Protein AF-A0A0F8VPX2-F1 (afdb_monomer)

Secondary structure (DSSP, 8-state):
----TTTT--HHHHHHHHHHHHHHHHHHHTT--HHHHHTT---S-HHHHHHHHHHHHHHHHIIIIIIS---HHHHHHHHT--HHHHHHHHHHHHHHHHHHHHHHHHHHHTT-------

Solvent-accessible surface area (backbone atoms only — not comparable to full-atom values): 6729 Å² total; per-residue (Å²): 129,86,69,58,90,65,77,79,45,57,72,70,55,43,51,49,45,56,53,42,37,52,49,28,52,55,32,32,78,70,70,31,36,45,71,65,20,50,68,70,55,89,54,91,52,61,68,60,41,52,51,46,48,52,50,38,51,51,50,53,45,44,48,42,36,69,70,64,63,40,51,64,62,55,49,13,62,61,34,67,49,54,48,64,60,50,52,50,53,51,50,53,53,51,51,53,52,51,51,50,50,53,49,51,50,43,70,76,60,46,96,65,69,85,81,72,88,123

pLDDT: mean 87.78, std 13.4, range [42.94, 98.0]

Mean predicted aligned error: 6.73 Å

Structure (mmCIF, N/CA/C/O backbone):
data_AF-A0A0F8VPX2-F1
#
_entry.id   AF-A0A0F8VPX2-F1
#
loop_
_atom_site.group_PDB
_atom_site.id
_atom_site.type_symbol
_atom_site.label_atom_id
_atom_site.label_alt_id
_atom_site.label_comp_id
_atom_site.label_asym_id
_atom_site.label_entity_id
_atom_site.label_seq_id
_atom_site.pdbx_PDB_ins_code
_atom_site.Cartn_x
_atom_site.Cartn_y
_atom_site.Cartn_z
_atom_site.occupancy
_atom_site.B_iso_or_equiv
_atom_site.auth_seq_id
_atom_site.auth_comp_id
_atom_site.auth_asym_id
_atom_site.auth_atom_id
_atom_site.pdbx_PDB_model_num
ATOM 1 N N . MET A 1 1 ? 10.756 -16.517 -12.011 1.00 46.56 1 MET A N 1
ATOM 2 C CA . MET A 1 1 ? 9.641 -15.880 -11.291 1.00 46.56 1 MET A CA 1
ATOM 3 C C . MET A 1 1 ? 10.135 -15.616 -9.886 1.00 46.56 1 MET A C 1
ATOM 5 O O . MET A 1 1 ? 10.501 -16.572 -9.215 1.00 46.56 1 MET A O 1
ATOM 9 N N . GLY A 1 2 ? 10.249 -14.357 -9.467 1.00 42.94 2 GLY A N 1
ATOM 10 C CA . GLY A 1 2 ? 10.131 -14.085 -8.040 1.00 42.94 2 GLY A CA 1
ATOM 11 C C . GLY A 1 2 ? 8.646 -14.193 -7.752 1.00 42.94 2 GLY A C 1
ATOM 12 O O . GLY A 1 2 ? 7.918 -13.278 -8.119 1.00 42.94 2 GLY A O 1
ATOM 13 N N . ASN A 1 3 ? 8.186 -15.340 -7.253 1.00 50.44 3 ASN A N 1
ATOM 14 C CA . ASN A 1 3 ? 6.803 -15.454 -6.803 1.00 50.44 3 ASN A CA 1
ATOM 15 C C . ASN A 1 3 ? 6.577 -14.345 -5.776 1.00 50.44 3 ASN A C 1
ATOM 17 O O . ASN A 1 3 ? 7.440 -14.115 -4.917 1.00 50.44 3 ASN A O 1
ATOM 21 N N . ALA A 1 4 ? 5.459 -13.629 -5.887 1.00 65.19 4 ALA A N 1
ATOM 22 C CA . ALA A 1 4 ? 5.071 -12.754 -4.803 1.00 65.19 4 ALA A CA 1
ATOM 23 C C . ALA A 1 4 ? 4.980 -13.619 -3.542 1.00 65.19 4 ALA A C 1
ATOM 25 O O . ALA A 1 4 ? 4.594 -14.786 -3.608 1.00 65.19 4 ALA A O 1
ATOM 26 N N . TRP A 1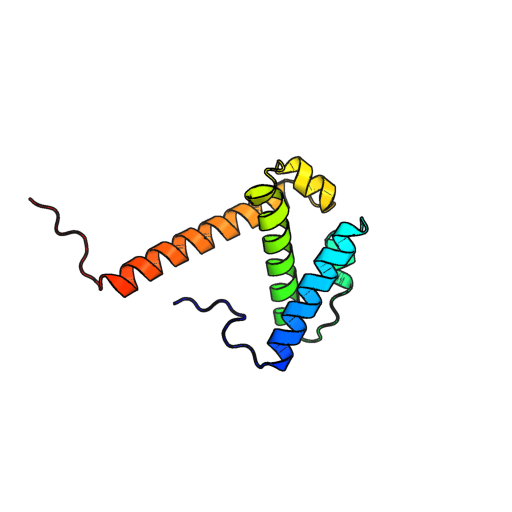 5 ? 5.361 -13.080 -2.386 1.00 72.88 5 TRP A N 1
ATOM 27 C CA . TRP A 1 5 ? 5.402 -13.861 -1.144 1.00 72.88 5 TRP A CA 1
ATOM 28 C C . TRP A 1 5 ? 4.035 -14.488 -0.793 1.00 72.88 5 TRP A C 1
ATOM 30 O O . TRP A 1 5 ? 3.976 -15.416 0.012 1.00 72.88 5 TRP A O 1
ATOM 40 N N . TYR A 1 6 ? 2.959 -13.997 -1.421 1.00 70.06 6 TYR A N 1
ATOM 41 C CA . TYR A 1 6 ? 1.601 -14.500 -1.300 1.00 70.06 6 TYR A CA 1
ATOM 42 C C . TYR A 1 6 ? 1.184 -15.590 -2.315 1.00 70.06 6 TYR A C 1
ATOM 44 O O . TYR A 1 6 ? 0.171 -16.243 -2.079 1.00 70.06 6 TYR A O 1
ATOM 52 N N . ASP A 1 7 ? 1.932 -15.832 -3.401 1.00 70.12 7 ASP A N 1
ATOM 53 C CA . ASP A 1 7 ? 1.538 -16.766 -4.481 1.00 70.12 7 ASP A CA 1
ATOM 54 C C . ASP A 1 7 ? 1.522 -18.242 -4.034 1.00 70.12 7 ASP A C 1
ATOM 56 O O . ASP A 1 7 ? 0.788 -19.057 -4.592 1.00 70.12 7 ASP A O 1
ATOM 60 N N . ASP A 1 8 ? 2.310 -18.585 -3.009 1.00 76.25 8 ASP A N 1
ATOM 61 C CA . ASP A 1 8 ? 2.443 -19.944 -2.465 1.00 76.25 8 ASP A CA 1
ATOM 62 C C . ASP A 1 8 ? 1.830 -20.085 -1.056 1.00 76.25 8 ASP A C 1
ATOM 64 O O . ASP A 1 8 ? 2.120 -21.041 -0.327 1.00 76.25 8 ASP A O 1
ATOM 68 N N . LEU A 1 9 ? 0.991 -19.130 -0.633 1.00 74.50 9 LEU A N 1
ATOM 69 C CA . LEU A 1 9 ? 0.369 -19.193 0.687 1.00 74.50 9 LEU A CA 1
ATOM 70 C C . LEU A 1 9 ? -0.605 -20.376 0.789 1.00 74.50 9 LEU A C 1
ATOM 72 O O . LEU A 1 9 ? -1.374 -20.657 -0.134 1.00 74.50 9 LEU A O 1
ATOM 76 N N . PRO A 1 10 ? -0.668 -21.047 1.953 1.00 83.50 10 PRO A N 1
ATOM 77 C CA . PRO A 1 10 ? -1.792 -21.912 2.275 1.00 83.50 10 PRO A CA 1
ATOM 78 C C . PRO A 1 10 ? -3.111 -21.146 2.110 1.00 83.50 10 PRO A C 1
ATOM 80 O O . PRO A 1 10 ? -3.203 -19.985 2.504 1.00 83.50 10 PRO A O 1
ATOM 83 N N . LYS A 1 11 ? -4.165 -21.808 1.619 1.00 82.12 11 LYS A N 1
ATOM 84 C CA . LYS A 1 11 ? -5.484 -21.184 1.362 1.00 82.12 11 LYS A CA 1
ATOM 85 C C . LYS A 1 11 ? -6.038 -20.358 2.531 1.00 82.12 11 LYS A C 1
ATOM 87 O O . LYS A 1 11 ? -6.749 -19.380 2.326 1.00 82.12 11 LYS A O 1
ATOM 92 N N . GLU A 1 12 ? -5.751 -20.767 3.765 1.00 80.12 12 GLU A N 1
ATOM 93 C CA . GLU A 1 12 ? -6.164 -20.034 4.968 1.00 80.12 12 GLU A CA 1
ATOM 94 C C . GLU A 1 12 ? -5.427 -18.694 5.110 1.00 80.12 12 GLU A C 1
ATOM 96 O O . GLU A 1 12 ? -6.044 -17.690 5.461 1.00 80.12 12 GLU A O 1
ATOM 101 N N . GLN A 1 13 ? -4.137 -18.657 4.775 1.00 79.44 13 GLN A N 1
ATOM 102 C CA . GLN A 1 13 ? -3.314 -17.448 4.795 1.00 79.44 13 GLN A CA 1
ATOM 103 C C . GLN A 1 13 ? -3.613 -16.537 3.597 1.00 79.44 13 GLN A C 1
ATOM 105 O O . GLN A 1 13 ? -3.631 -15.322 3.759 1.00 79.44 13 GLN A O 1
ATOM 110 N N . GLU A 1 14 ? -3.933 -17.104 2.430 1.00 83.62 14 GLU A N 1
ATOM 111 C CA . GLU A 1 14 ? -4.432 -16.351 1.267 1.00 83.62 14 GLU A CA 1
ATOM 112 C C . GLU A 1 14 ? -5.739 -15.617 1.610 1.00 83.62 14 GLU A C 1
ATOM 114 O O . GLU A 1 14 ? -5.871 -14.410 1.407 1.00 83.62 14 GLU A O 1
ATOM 119 N N . LYS A 1 15 ? -6.697 -16.324 2.221 1.00 87.50 15 LYS A N 1
ATOM 120 C CA . LYS A 1 15 ? -7.958 -15.719 2.665 1.00 87.50 15 LYS A CA 1
ATOM 121 C C . LYS A 1 15 ? -7.728 -14.619 3.706 1.00 87.50 15 LYS A C 1
ATOM 123 O O . LYS A 1 15 ? -8.348 -13.560 3.627 1.00 87.50 15 LYS A O 1
ATOM 128 N N . LEU A 1 16 ? -6.836 -14.864 4.665 1.00 88.81 16 LEU A N 1
ATOM 129 C CA . LEU A 1 16 ? -6.455 -13.888 5.684 1.00 88.81 16 LEU A CA 1
ATOM 130 C C . LEU A 1 16 ? -5.814 -12.635 5.067 1.00 88.81 16 LEU A C 1
ATOM 132 O O . LEU A 1 16 ? -6.146 -11.521 5.480 1.00 88.81 16 LEU A O 1
ATOM 136 N N . TYR A 1 17 ? -4.933 -12.802 4.078 1.00 89.62 17 TYR A N 1
ATOM 137 C CA . TYR A 1 17 ? -4.338 -11.707 3.309 1.00 89.62 17 TYR A CA 1
ATOM 138 C C . TYR A 1 17 ? -5.428 -10.850 2.655 1.00 89.62 17 TYR A C 1
ATOM 140 O O . TYR A 1 17 ? -5.516 -9.647 2.921 1.00 89.62 17 TYR A O 1
ATOM 148 N N . ASP A 1 18 ? -6.310 -11.481 1.879 1.00 89.88 18 ASP A N 1
ATOM 149 C CA . ASP A 1 18 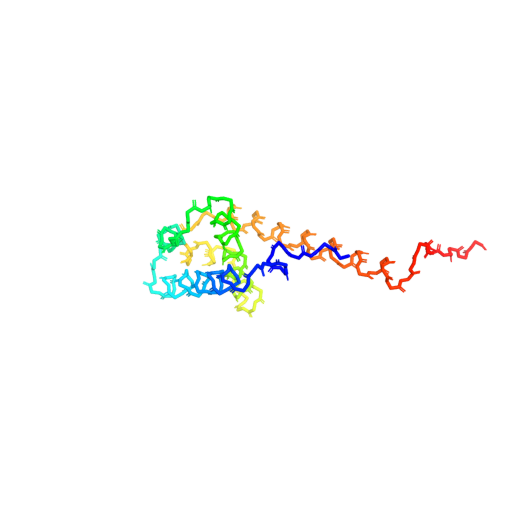? -7.381 -10.809 1.142 1.00 89.88 18 ASP A CA 1
ATOM 150 C C . ASP A 1 18 ? -8.318 -10.029 2.072 1.00 89.88 18 ASP A C 1
ATOM 152 O O . ASP A 1 18 ? -8.669 -8.870 1.813 1.00 89.88 18 ASP A O 1
ATOM 156 N N . GLU A 1 19 ? -8.727 -10.652 3.178 1.00 93.38 19 GLU A N 1
ATOM 157 C CA . GLU A 1 19 ? -9.584 -10.026 4.183 1.00 93.38 19 GLU A CA 1
ATOM 158 C C . GLU A 1 19 ? -8.887 -8.841 4.856 1.00 93.38 19 GLU A C 1
ATOM 160 O O . GLU A 1 19 ? -9.502 -7.784 5.034 1.00 93.38 19 GLU A O 1
ATOM 165 N N . SER A 1 20 ? -7.601 -8.976 5.172 1.00 94.12 20 SER A N 1
ATOM 166 C CA . SER A 1 20 ? -6.816 -7.927 5.823 1.00 94.12 20 SER A CA 1
ATOM 167 C C . SER A 1 20 ? -6.628 -6.709 4.920 1.00 94.12 20 SER A C 1
ATOM 169 O O . SER A 1 20 ? -6.893 -5.581 5.347 1.00 94.12 20 SER A O 1
ATOM 171 N N . VAL A 1 21 ? -6.262 -6.914 3.650 1.00 93.19 21 VAL A N 1
ATOM 172 C CA . VAL A 1 21 ? -6.131 -5.825 2.669 1.00 93.19 21 VAL A CA 1
ATOM 173 C C . VAL A 1 21 ? -7.474 -5.117 2.475 1.00 93.19 21 VAL A C 1
ATOM 175 O O . VAL A 1 21 ? -7.549 -3.888 2.561 1.00 93.19 21 VAL A O 1
ATOM 178 N N . ARG A 1 22 ? -8.573 -5.866 2.293 1.00 94.25 22 ARG A N 1
ATOM 179 C CA . ARG A 1 22 ? -9.924 -5.282 2.169 1.00 94.25 22 ARG A CA 1
ATOM 180 C C . ARG A 1 22 ? -10.329 -4.490 3.409 1.00 94.25 22 ARG A C 1
ATOM 182 O O . ARG A 1 22 ? -10.942 -3.426 3.281 1.00 94.25 22 ARG A O 1
ATOM 189 N N . ARG A 1 23 ? -9.986 -4.982 4.601 1.00 95.81 23 ARG A N 1
ATOM 190 C CA . ARG A 1 23 ? -10.284 -4.316 5.872 1.00 95.81 23 ARG A CA 1
ATOM 191 C C . ARG A 1 23 ? -9.535 -2.995 6.004 1.00 95.81 23 ARG A C 1
ATOM 193 O O . ARG A 1 23 ? -10.167 -1.995 6.343 1.00 95.81 23 ARG A O 1
ATOM 200 N N . ILE A 1 24 ? -8.241 -2.970 5.678 1.00 96.56 24 ILE A N 1
ATOM 201 C CA . ILE A 1 24 ? -7.436 -1.741 5.680 1.00 96.56 24 ILE A CA 1
ATOM 202 C C . ILE A 1 24 ? -8.035 -0.716 4.713 1.00 96.56 24 ILE A C 1
ATOM 204 O O . ILE A 1 24 ? -8.301 0.419 5.109 1.00 96.56 24 ILE A O 1
ATOM 208 N N . LYS A 1 25 ? -8.320 -1.123 3.470 1.00 94.44 25 LYS A N 1
ATOM 209 C CA . LYS A 1 25 ? -8.920 -0.239 2.459 1.00 94.44 25 LYS A CA 1
ATOM 210 C C . LYS A 1 25 ? -10.235 0.369 2.938 1.00 94.44 25 LYS A C 1
ATOM 212 O O . LYS A 1 25 ? -10.388 1.587 2.947 1.00 94.44 25 LYS A O 1
ATOM 217 N N . SER A 1 26 ? -11.140 -0.474 3.432 1.00 94.88 26 SER A N 1
ATOM 218 C CA . SER A 1 26 ? -12.448 -0.042 3.937 1.00 94.88 26 SER A CA 1
ATOM 219 C C . SER A 1 26 ? -12.333 0.923 5.125 1.00 94.88 26 SER A C 1
ATOM 221 O O . SER A 1 26 ? -13.167 1.811 5.297 1.00 94.88 26 SER A O 1
ATOM 223 N N . ALA A 1 27 ? -11.326 0.749 5.986 1.00 95.75 27 ALA A N 1
ATOM 224 C CA . ALA A 1 27 ? -11.071 1.637 7.118 1.00 95.75 27 ALA A CA 1
ATOM 225 C C . ALA A 1 27 ? -10.535 3.006 6.662 1.00 95.75 27 ALA A C 1
ATOM 227 O O . ALA A 1 27 ? -10.997 4.042 7.148 1.00 95.75 27 ALA A O 1
ATOM 228 N N . VAL A 1 28 ? -9.624 3.022 5.687 1.00 95.38 28 VAL A N 1
ATOM 229 C CA . VAL A 1 28 ? -9.109 4.255 5.071 1.00 95.38 28 VAL A CA 1
ATOM 230 C C . VAL A 1 28 ? -10.223 5.025 4.356 1.00 95.38 28 VAL A C 1
ATOM 232 O O . VAL A 1 28 ? -10.335 6.237 4.530 1.00 95.38 28 VAL A O 1
ATOM 235 N N . GLU A 1 29 ? -11.111 4.345 3.625 1.00 92.88 29 GLU A N 1
ATOM 236 C CA . GLU A 1 29 ? -12.296 4.966 3.007 1.00 92.88 29 GLU A CA 1
ATOM 237 C C . GLU A 1 29 ? -13.215 5.629 4.046 1.00 92.88 29 GLU A C 1
ATOM 239 O O . GLU A 1 29 ? -13.806 6.679 3.793 1.00 92.88 29 GLU A O 1
ATOM 244 N N . LYS A 1 30 ? -13.267 5.074 5.262 1.00 94.38 30 LYS A N 1
ATOM 245 C CA . LYS A 1 30 ? -13.961 5.647 6.428 1.00 94.38 30 LYS A CA 1
ATOM 246 C C . LYS A 1 30 ? -13.133 6.704 7.169 1.00 94.38 30 LYS A C 1
ATOM 248 O O . LYS A 1 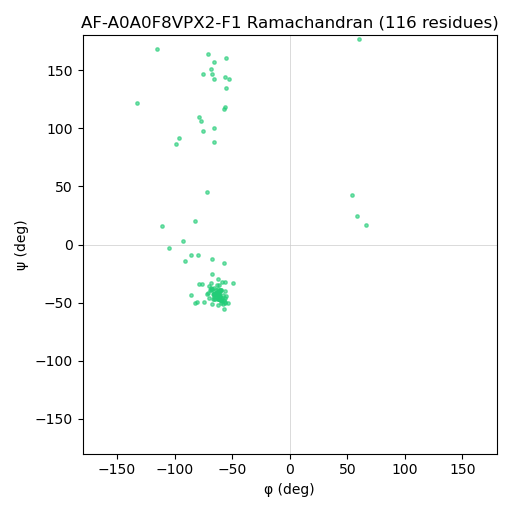30 ? -13.424 7.023 8.319 1.00 94.38 30 LYS A O 1
ATOM 253 N N . SER A 1 31 ? -12.129 7.284 6.510 1.00 92.88 31 SER A N 1
ATOM 254 C CA . SER A 1 31 ? -11.278 8.371 7.013 1.00 92.88 31 SER A CA 1
ATOM 255 C C . SER A 1 31 ? -10.360 8.012 8.195 1.00 92.88 31 SER A C 1
ATOM 257 O O . SER A 1 31 ? -9.820 8.914 8.855 1.00 92.88 31 SER A O 1
ATOM 259 N N . MET A 1 32 ? -10.131 6.722 8.472 1.00 96.12 32 MET A N 1
ATOM 260 C CA . MET A 1 32 ? -9.074 6.305 9.405 1.00 96.12 32 MET A CA 1
ATOM 261 C C . MET A 1 32 ? -7.693 6.593 8.803 1.00 96.12 32 MET A C 1
ATOM 263 O O . MET A 1 32 ? -7.538 6.609 7.582 1.00 96.12 32 MET A O 1
ATOM 267 N N . SER A 1 33 ? -6.683 6.851 9.644 1.00 97.31 33 SER A N 1
ATOM 268 C CA . SER A 1 33 ? -5.304 6.855 9.135 1.00 97.31 33 SER A CA 1
ATOM 269 C C . SER A 1 33 ? -4.907 5.454 8.684 1.00 97.31 33 SER A C 1
ATOM 271 O O . SER A 1 33 ? -5.452 4.462 9.172 1.00 97.31 33 SER A O 1
ATOM 273 N N . PHE A 1 34 ? -3.919 5.371 7.796 1.00 97.31 34 PHE A N 1
ATOM 274 C CA . PHE A 1 34 ? -3.351 4.088 7.400 1.00 97.31 34 PHE A CA 1
ATOM 275 C C . PHE A 1 34 ? -2.858 3.286 8.616 1.00 97.31 34 PHE A C 1
ATOM 277 O O . PHE A 1 34 ? -3.202 2.119 8.748 1.00 97.31 34 PHE A O 1
ATOM 284 N N . GLU A 1 35 ? -2.166 3.928 9.561 1.00 96.25 35 GLU A N 1
ATOM 285 C CA . GLU A 1 35 ? -1.686 3.278 10.793 1.00 96.25 35 GLU A CA 1
ATOM 286 C C . GLU A 1 35 ? -2.829 2.727 11.663 1.00 96.25 35 GLU A C 1
ATOM 288 O O . GLU A 1 35 ? -2.756 1.614 12.182 1.00 96.25 35 GLU A O 1
ATOM 293 N N . GLN A 1 36 ? -3.930 3.476 11.796 1.00 96.75 36 GLN A N 1
ATOM 294 C CA . GLN A 1 36 ? -5.118 3.010 12.520 1.00 96.75 36 GLN A CA 1
ATOM 295 C C . GL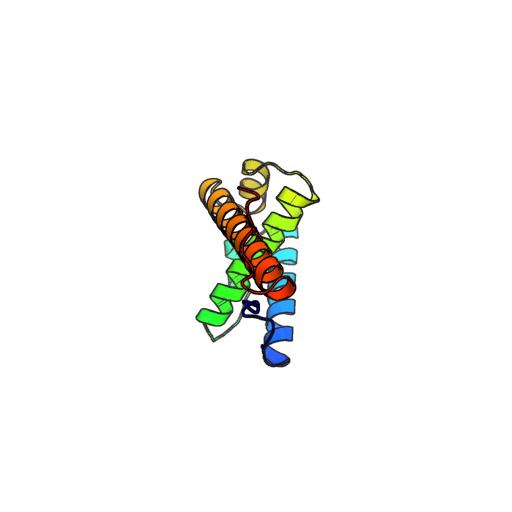N A 1 36 ? -5.827 1.870 11.789 1.00 96.75 36 GLN A C 1
ATOM 297 O O . GLN A 1 36 ? -6.442 1.025 12.427 1.00 96.75 36 GLN A O 1
ATOM 302 N N . ALA A 1 37 ? -5.800 1.867 10.458 1.00 96.81 37 ALA A N 1
ATOM 303 C CA . ALA A 1 37 ? -6.369 0.795 9.656 1.00 96.81 37 ALA A CA 1
ATOM 304 C C . ALA A 1 37 ? -5.512 -0.479 9.745 1.00 96.81 37 ALA A C 1
ATOM 306 O O . ALA A 1 37 ? -6.055 -1.569 9.916 1.00 96.81 37 ALA A O 1
ATOM 307 N N . ALA A 1 38 ? -4.185 -0.338 9.693 1.00 95.75 38 ALA A N 1
ATOM 308 C CA . ALA A 1 38 ? -3.221 -1.426 9.821 1.00 95.75 38 ALA A CA 1
ATOM 309 C C . ALA A 1 38 ? -3.287 -2.105 11.198 1.00 95.75 38 ALA A C 1
ATOM 311 O O . ALA A 1 38 ? -3.169 -3.325 11.287 1.00 95.75 38 ALA A O 1
ATOM 312 N N . SER A 1 39 ? -3.557 -1.352 12.269 1.00 95.31 39 SER A N 1
ATOM 313 C CA . SER A 1 39 ? -3.710 -1.930 13.610 1.00 95.31 39 SER A CA 1
ATOM 314 C C . SER A 1 39 ? -4.954 -2.814 13.778 1.00 95.31 39 SER A C 1
ATOM 316 O O . SER A 1 39 ? -5.036 -3.555 14.753 1.00 95.31 39 SER A O 1
ATOM 318 N N . LEU A 1 40 ? -5.903 -2.784 12.831 1.00 92.88 40 LEU A N 1
ATOM 319 C CA . LEU A 1 40 ? -7.067 -3.678 12.815 1.00 92.88 40 LEU A CA 1
ATOM 320 C C . LEU A 1 40 ? -6.756 -5.079 12.270 1.00 92.88 40 LEU A C 1
ATOM 322 O O . LEU A 1 40 ? -7.639 -5.940 12.303 1.00 92.88 40 LEU A O 1
ATOM 326 N N . VAL A 1 41 ? -5.561 -5.282 11.710 1.00 92.62 41 VAL A N 1
ATOM 327 C CA . VAL A 1 41 ? -5.105 -6.579 11.208 1.00 92.62 41 VAL A CA 1
ATOM 328 C C . VAL A 1 41 ? -4.657 -7.432 12.391 1.00 92.62 41 VAL A C 1
ATOM 330 O O . VAL A 1 41 ? -3.642 -7.152 13.037 1.00 92.62 41 VAL A O 1
ATOM 333 N N . ASP A 1 42 ? -5.450 -8.462 12.667 1.00 89.50 42 ASP A N 1
ATOM 334 C CA . ASP A 1 42 ? -5.240 -9.423 13.746 1.00 89.50 42 ASP A CA 1
ATOM 335 C C . ASP A 1 42 ? -4.582 -10.684 13.175 1.00 89.50 42 ASP A C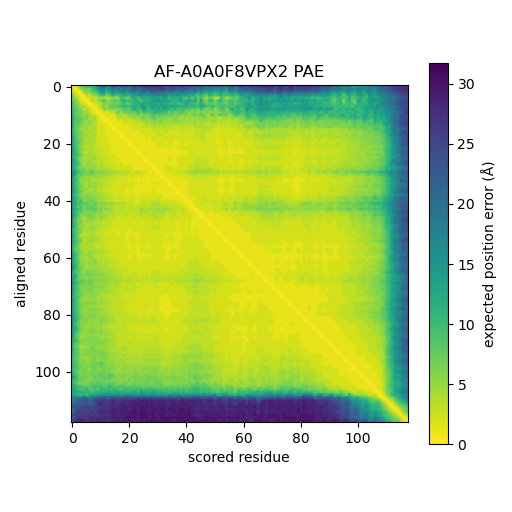 1
ATOM 337 O O . ASP A 1 42 ? -5.248 -11.606 12.708 1.00 89.50 42 ASP A O 1
ATOM 341 N N . VAL A 1 43 ? -3.253 -10.644 13.099 1.00 90.38 43 VAL A N 1
ATOM 342 C CA . VAL A 1 43 ? -2.402 -11.714 12.572 1.00 90.38 43 VAL A CA 1
ATOM 343 C C . VAL A 1 43 ? -1.279 -11.930 13.573 1.00 90.38 43 VAL A C 1
ATOM 345 O O . VAL A 1 43 ? -0.561 -10.982 13.886 1.00 90.38 43 VAL A O 1
ATOM 348 N N . GLU A 1 44 ? -1.158 -13.157 14.083 1.00 89.12 44 GLU A N 1
ATOM 349 C CA . GLU A 1 44 ? -0.179 -13.514 15.121 1.00 89.12 44 GLU A CA 1
ATOM 350 C C . GLU A 1 44 ? 1.263 -13.515 14.601 1.00 89.12 44 GLU A C 1
ATOM 352 O O . GLU A 1 44 ? 2.192 -13.154 15.321 1.00 89.12 44 GLU A O 1
ATOM 357 N N . ASP A 1 45 ? 1.459 -13.923 13.346 1.00 88.94 45 ASP A N 1
ATOM 358 C CA . ASP A 1 45 ? 2.767 -13.887 12.701 1.00 88.94 45 ASP A CA 1
ATOM 359 C C . ASP A 1 45 ? 3.095 -12.446 12.282 1.00 88.94 45 ASP A C 1
ATOM 361 O O . ASP A 1 45 ? 2.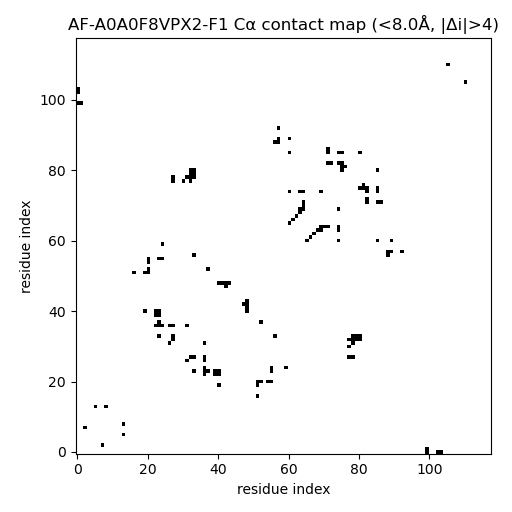551 -11.911 11.314 1.00 88.94 45 ASP A O 1
ATOM 365 N N . GLU A 1 46 ? 4.007 -11.814 13.019 1.00 89.81 46 GLU A N 1
ATOM 366 C CA . GLU A 1 46 ? 4.431 -10.432 12.782 1.00 89.81 46 GLU A CA 1
ATOM 367 C C . GLU A 1 46 ? 5.098 -10.227 11.411 1.00 89.81 46 GLU A C 1
ATOM 369 O O . GLU A 1 46 ? 4.968 -9.151 10.823 1.00 89.81 46 GLU A O 1
ATOM 374 N N . HIS A 1 47 ? 5.772 -11.242 10.857 1.00 89.00 47 HIS A N 1
ATOM 375 C CA . HIS A 1 47 ? 6.342 -11.150 9.511 1.00 89.00 47 HIS A CA 1
ATOM 376 C C . HIS A 1 47 ? 5.238 -11.151 8.455 1.00 89.00 47 HIS A C 1
ATOM 378 O O . HIS A 1 47 ? 5.245 -10.301 7.561 1.00 89.00 47 HIS A O 1
ATOM 384 N N . LEU A 1 48 ? 4.263 -12.054 8.590 1.00 89.00 48 LEU A N 1
ATOM 385 C CA . LEU A 1 48 ? 3.087 -12.101 7.721 1.00 89.00 48 LEU A CA 1
ATOM 386 C C . LEU A 1 48 ? 2.281 -10.801 7.817 1.00 89.00 48 LEU A C 1
ATOM 388 O O . LEU A 1 48 ? 1.917 -10.209 6.802 1.00 89.00 48 LEU A O 1
ATOM 392 N N . LYS A 1 49 ? 2.053 -10.307 9.035 1.00 93.00 49 LYS A N 1
ATOM 393 C CA . LYS A 1 49 ? 1.362 -9.041 9.285 1.00 93.00 49 LYS A CA 1
ATOM 394 C C . LYS A 1 49 ? 2.072 -7.864 8.624 1.00 93.00 49 LYS A C 1
ATOM 396 O O . LYS A 1 49 ? 1.425 -7.070 7.943 1.00 93.00 49 LYS A O 1
ATOM 401 N N . ALA A 1 50 ? 3.388 -7.752 8.795 1.00 92.19 50 ALA A N 1
ATOM 402 C CA . ALA A 1 50 ? 4.174 -6.690 8.176 1.00 92.19 50 ALA A CA 1
ATOM 403 C C . ALA A 1 50 ? 4.097 -6.746 6.642 1.00 92.19 50 ALA A C 1
ATOM 405 O O . ALA A 1 50 ? 3.952 -5.703 6.001 1.00 92.19 50 ALA A O 1
ATOM 406 N N . ALA A 1 51 ? 4.135 -7.948 6.062 1.00 91.31 51 ALA A N 1
ATOM 407 C CA . ALA A 1 51 ? 4.010 -8.148 4.623 1.00 91.31 51 ALA A CA 1
ATOM 408 C C . ALA A 1 51 ? 2.620 -7.729 4.103 1.00 91.31 51 ALA A C 1
ATOM 410 O O . ALA A 1 51 ? 2.531 -6.932 3.169 1.00 91.31 51 ALA A O 1
ATOM 411 N N . ILE A 1 52 ? 1.542 -8.155 4.776 1.00 93.00 52 ILE A N 1
ATOM 412 C CA . ILE A 1 52 ? 0.157 -7.744 4.483 1.00 93.00 52 ILE A CA 1
ATOM 413 C C . ILE A 1 52 ? 0.010 -6.221 4.536 1.00 93.00 52 ILE A C 1
ATOM 415 O O . ILE A 1 52 ? -0.554 -5.612 3.627 1.00 93.00 52 ILE A O 1
ATOM 419 N N . VAL A 1 53 ? 0.495 -5.592 5.610 1.00 95.38 53 VAL A N 1
ATOM 420 C CA . VAL A 1 53 ? 0.374 -4.141 5.806 1.00 95.38 53 VAL A CA 1
ATOM 421 C C . VAL A 1 53 ? 1.151 -3.390 4.725 1.00 95.38 53 VAL A C 1
ATOM 423 O O . VAL A 1 53 ? 0.635 -2.421 4.168 1.00 95.38 53 VAL A O 1
ATOM 426 N N . ASN A 1 54 ? 2.361 -3.841 4.384 1.00 93.56 54 ASN A N 1
ATOM 427 C CA . ASN A 1 54 ? 3.149 -3.220 3.323 1.00 93.56 54 ASN A CA 1
ATOM 428 C C . ASN A 1 54 ? 2.439 -3.311 1.963 1.00 93.56 54 ASN A C 1
ATOM 430 O O . ASN A 1 54 ? 2.285 -2.303 1.274 1.00 93.56 54 ASN A O 1
ATOM 434 N N . ASP A 1 55 ? 1.922 -4.485 1.606 1.00 92.62 55 ASP A N 1
ATOM 435 C CA . ASP A 1 55 ? 1.190 -4.659 0.351 1.00 92.62 55 ASP A CA 1
ATOM 436 C C . ASP A 1 55 ? -0.115 -3.860 0.327 1.00 92.62 55 ASP A C 1
ATOM 438 O O . ASP A 1 55 ? -0.433 -3.235 -0.685 1.00 92.62 55 ASP A O 1
ATOM 442 N N . ALA A 1 56 ? -0.835 -3.767 1.448 1.00 95.50 56 ALA A N 1
ATOM 443 C CA . ALA A 1 56 ? -2.017 -2.915 1.549 1.00 95.50 56 ALA A CA 1
ATOM 444 C C . ALA A 1 56 ? -1.687 -1.435 1.277 1.00 95.50 56 ALA A C 1
ATOM 446 O O . ALA A 1 56 ? -2.457 -0.750 0.597 1.00 95.50 56 ALA A O 1
ATOM 447 N N . LEU A 1 57 ? -0.534 -0.939 1.749 1.00 96.62 57 LEU A N 1
ATOM 448 C CA . LEU A 1 57 ? -0.065 0.412 1.422 1.00 96.62 57 LEU A CA 1
ATOM 449 C C . LEU A 1 57 ? 0.186 0.562 -0.082 1.00 96.62 57 LEU A C 1
ATOM 451 O O . LEU A 1 57 ? -0.269 1.536 -0.686 1.00 96.62 57 LEU A O 1
ATOM 455 N N . LYS A 1 58 ? 0.871 -0.406 -0.697 1.00 95.00 58 LYS A N 1
ATOM 456 C CA . LYS A 1 58 ? 1.156 -0.400 -2.138 1.00 95.00 58 LYS A CA 1
ATOM 457 C C . LYS A 1 58 ? -0.121 -0.439 -2.973 1.00 95.00 58 LYS A C 1
ATOM 459 O O . LYS A 1 58 ? -0.229 0.317 -3.935 1.00 95.00 58 LYS A O 1
ATOM 464 N N . VAL A 1 59 ? -1.115 -1.241 -2.586 1.00 94.44 59 VAL A N 1
ATOM 465 C CA . VAL A 1 59 ? -2.433 -1.297 -3.242 1.00 94.44 59 VAL A CA 1
ATOM 466 C C . VAL A 1 59 ? -3.138 0.056 -3.165 1.00 94.44 59 VAL A C 1
ATOM 468 O O . VAL A 1 59 ? -3.606 0.565 -4.1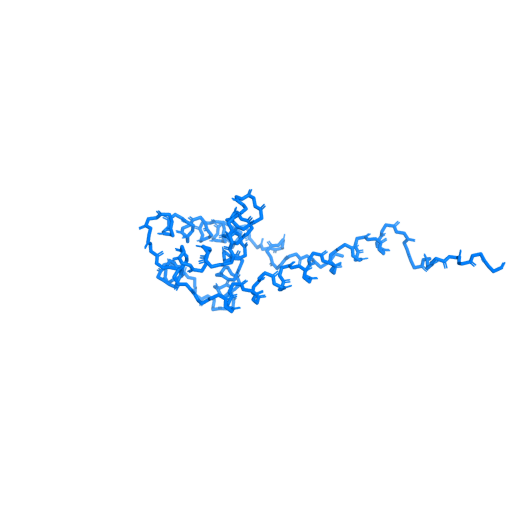82 1.00 94.44 59 VAL A O 1
ATOM 471 N N . LEU A 1 60 ? -3.161 0.690 -1.990 1.00 96.75 60 LEU A N 1
ATOM 472 C CA . LEU A 1 60 ? -3.754 2.021 -1.832 1.00 96.75 60 LEU A CA 1
ATOM 473 C C . LEU A 1 60 ? -3.043 3.071 -2.699 1.00 96.75 60 LEU A C 1
ATOM 475 O O . LEU A 1 60 ? -3.699 3.908 -3.319 1.00 96.75 60 LEU A O 1
ATOM 479 N N . ILE A 1 61 ? -1.711 3.020 -2.791 1.00 96.56 61 ILE A N 1
ATOM 480 C CA . ILE A 1 61 ? -0.934 3.904 -3.672 1.00 96.56 61 ILE A CA 1
ATOM 481 C C . ILE A 1 61 ? -1.230 3.599 -5.149 1.00 96.56 61 ILE A C 1
ATOM 483 O O . ILE A 1 61 ? -1.429 4.535 -5.926 1.00 96.56 61 ILE A O 1
ATOM 487 N N . ALA A 1 62 ? -1.307 2.325 -5.546 1.00 95.44 62 ALA A N 1
ATOM 488 C CA . ALA A 1 62 ? -1.683 1.893 -6.894 1.00 95.44 62 ALA A CA 1
ATOM 489 C C . ALA A 1 62 ? -3.024 2.503 -7.323 1.00 95.44 62 ALA A C 1
ATOM 491 O O . ALA A 1 62 ? -3.123 3.151 -8.368 1.00 95.44 62 ALA A O 1
ATOM 492 N N . GLU A 1 63 ? -4.038 2.376 -6.474 1.00 95.31 63 GLU A N 1
ATOM 493 C CA . GLU A 1 63 ? -5.372 2.900 -6.741 1.00 95.31 63 GLU A CA 1
ATOM 494 C C . GLU A 1 63 ? -5.388 4.433 -6.755 1.00 95.31 63 GLU A C 1
ATOM 496 O O . GLU A 1 63 ? -5.846 5.056 -7.713 1.00 95.31 63 G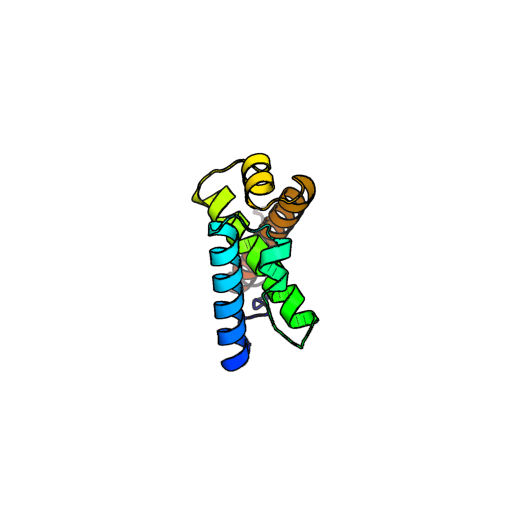LU A O 1
ATOM 501 N N . MET A 1 64 ? -4.851 5.080 -5.721 1.00 96.50 64 MET A N 1
ATOM 502 C CA . MET A 1 64 ? -4.959 6.532 -5.586 1.00 96.50 64 MET A CA 1
ATOM 503 C C . MET A 1 64 ? -4.043 7.297 -6.548 1.00 96.50 64 MET A C 1
ATOM 505 O O . MET A 1 64 ? -4.493 8.227 -7.219 1.00 96.50 64 MET A O 1
ATOM 509 N N . HIS A 1 65 ? -2.763 6.933 -6.611 1.00 96.81 65 HIS A N 1
ATOM 510 C CA . HIS A 1 65 ? -1.767 7.658 -7.398 1.00 96.81 65 HIS A CA 1
ATOM 511 C C . HIS A 1 65 ? -1.798 7.243 -8.869 1.00 96.81 65 HIS A C 1
ATOM 513 O O . HIS A 1 65 ? -1.867 8.091 -9.757 1.00 96.81 65 HIS A O 1
ATOM 519 N N . PHE A 1 66 ? -1.762 5.939 -9.153 1.00 93.31 66 PHE A N 1
ATOM 520 C CA . PHE A 1 66 ? -1.600 5.468 -10.527 1.00 93.31 66 PHE A CA 1
ATOM 521 C C . PHE A 1 66 ? -2.929 5.368 -11.280 1.00 93.31 66 PHE A C 1
ATOM 523 O O . PHE A 1 66 ? -2.991 5.826 -12.428 1.00 93.31 66 PHE A O 1
ATOM 530 N N . ALA A 1 67 ? -3.987 4.839 -10.656 1.00 95.94 67 ALA A N 1
ATOM 531 C CA . ALA A 1 67 ? -5.302 4.735 -11.293 1.00 95.94 67 ALA A CA 1
ATOM 532 C C . ALA A 1 67 ? -6.074 6.066 -11.246 1.00 95.94 67 ALA A C 1
ATOM 534 O O . ALA A 1 67 ? -6.523 6.548 -12.285 1.00 95.94 67 ALA A O 1
ATOM 535 N N . HIS A 1 68 ? -6.163 6.709 -10.078 1.00 96.31 68 HIS A N 1
ATOM 536 C CA . HIS A 1 68 ? -6.916 7.960 -9.896 1.00 96.31 68 HIS A CA 1
ATOM 537 C C . HIS A 1 68 ? -6.103 9.249 -10.074 1.00 96.31 68 HIS A C 1
ATOM 539 O O . HIS A 1 68 ? -6.655 10.336 -9.913 1.00 96.31 68 HIS A O 1
ATOM 545 N N . LYS A 1 69 ? -4.819 9.151 -10.443 1.00 96.69 69 LYS A N 1
ATOM 546 C CA . LYS A 1 69 ? -3.945 10.294 -10.777 1.00 96.69 69 LYS A CA 1
ATOM 547 C C . LYS A 1 69 ? -3.786 11.336 -9.660 1.00 96.69 69 LYS A C 1
ATOM 549 O O . LYS A 1 69 ? -3.450 12.481 -9.953 1.00 96.69 69 LYS A O 1
ATOM 554 N N . LYS A 1 70 ? -3.980 10.952 -8.392 1.00 97.50 70 LYS A N 1
ATOM 555 C CA . LYS A 1 70 ? -3.722 11.840 -7.248 1.00 97.50 70 LYS A CA 1
ATOM 556 C C . LYS A 1 70 ? -2.232 12.137 -7.103 1.00 97.50 70 LYS A C 1
ATOM 558 O O . LYS A 1 70 ? -1.402 11.266 -7.366 1.00 97.50 70 LYS A O 1
ATOM 563 N N . THR A 1 71 ? -1.869 13.328 -6.639 1.00 98.00 71 THR A N 1
ATOM 564 C CA . THR A 1 71 ? -0.468 13.665 -6.333 1.00 98.00 71 THR A CA 1
ATOM 565 C C . THR A 1 71 ? 0.027 12.933 -5.082 1.00 98.00 71 THR A C 1
ATOM 567 O O . THR A 1 71 ? -0.765 12.432 -4.282 1.00 98.00 71 THR A O 1
ATOM 570 N N . VAL A 1 72 ? 1.347 12.879 -4.878 1.00 97.00 72 VAL A N 1
ATOM 571 C CA . VAL A 1 72 ? 1.942 12.273 -3.670 1.00 97.00 72 VAL A CA 1
ATOM 572 C C . VAL A 1 72 ? 1.401 12.938 -2.403 1.00 97.00 72 VAL A C 1
ATOM 574 O O . VAL A 1 72 ? 1.077 12.256 -1.436 1.00 97.00 72 VAL A O 1
ATOM 577 N N . GLU A 1 73 ? 1.230 14.256 -2.422 1.00 97.94 73 GLU A N 1
ATOM 578 C CA . GLU A 1 73 ? 0.718 15.035 -1.298 1.00 97.94 73 GLU A CA 1
ATOM 579 C C . GLU A 1 73 ? -0.760 14.734 -1.030 1.00 97.94 73 GLU A C 1
ATOM 581 O O . GLU A 1 73 ? -1.184 14.684 0.123 1.00 97.94 73 GLU A O 1
ATOM 586 N N . GLU A 1 74 ? -1.561 14.525 -2.076 1.00 97.62 74 GLU A N 1
ATOM 587 C CA . GLU A 1 74 ? -2.962 14.118 -1.938 1.00 97.62 74 GLU A CA 1
ATOM 588 C C . GLU A 1 74 ? -3.094 12.720 -1.335 1.00 97.62 74 GLU A C 1
ATOM 590 O O . GLU A 1 74 ? -3.929 12.516 -0.452 1.00 97.62 74 GLU A O 1
ATOM 595 N N . VAL A 1 75 ? -2.252 11.776 -1.766 1.00 97.56 75 VAL A N 1
ATOM 596 C CA . VAL A 1 75 ? -2.206 10.423 -1.194 1.00 97.56 75 VAL A CA 1
ATOM 597 C C . VAL A 1 75 ? -1.733 10.466 0.257 1.00 97.56 75 VAL A C 1
ATOM 599 O O . VAL A 1 75 ? -2.384 9.894 1.127 1.00 97.56 75 VAL A O 1
ATOM 602 N N . ALA A 1 76 ? -0.661 11.205 0.547 1.00 97.75 76 ALA A N 1
ATOM 603 C CA . ALA A 1 76 ? -0.135 11.383 1.898 1.00 97.75 76 ALA A CA 1
ATOM 604 C C . ALA A 1 76 ? -1.200 11.945 2.852 1.00 97.75 76 ALA A C 1
ATOM 606 O O . ALA A 1 76 ? -1.420 11.396 3.932 1.00 97.75 76 ALA A O 1
ATOM 607 N N . ARG A 1 77 ? -1.943 12.977 2.423 1.00 97.31 77 ARG A N 1
ATOM 608 C CA . ARG A 1 77 ? -3.068 13.531 3.195 1.00 97.31 77 ARG A CA 1
ATOM 609 C C . ARG A 1 77 ? -4.189 12.518 3.407 1.00 97.31 77 ARG A C 1
ATOM 611 O O . ARG A 1 77 ? -4.691 12.417 4.524 1.00 97.31 77 ARG A O 1
ATOM 618 N N . ALA A 1 78 ? -4.578 11.780 2.367 1.00 95.81 78 ALA A N 1
ATOM 619 C CA . ALA A 1 78 ? -5.645 10.783 2.458 1.00 95.81 78 ALA A CA 1
ATOM 620 C C . ALA A 1 78 ? -5.292 9.649 3.433 1.00 95.81 78 ALA A C 1
ATOM 622 O O . ALA A 1 78 ? -6.131 9.238 4.229 1.00 95.81 78 ALA A O 1
ATOM 623 N N . LEU A 1 79 ? -4.039 9.191 3.409 1.00 97.25 79 LEU A N 1
ATOM 624 C CA . LEU A 1 79 ? -3.545 8.113 4.267 1.00 97.25 79 LEU A CA 1
ATOM 625 C C . LEU A 1 79 ? -3.064 8.600 5.642 1.00 97.25 79 LEU A C 1
ATOM 627 O O . LEU A 1 79 ? -2.807 7.778 6.524 1.00 97.25 79 LEU A O 1
ATOM 631 N N . LYS A 1 80 ? -2.976 9.922 5.845 1.00 97.31 80 LYS A N 1
ATOM 632 C CA . LYS A 1 80 ? -2.386 10.571 7.028 1.00 97.31 80 LYS A CA 1
ATOM 633 C C . LYS A 1 80 ? -0.951 10.084 7.294 1.00 97.31 80 LYS A C 1
ATOM 635 O O . LYS A 1 80 ? -0.576 9.831 8.435 1.00 97.31 80 LYS A O 1
ATOM 640 N N . LEU A 1 81 ? -0.172 9.956 6.222 1.00 96.75 81 LEU A N 1
ATOM 641 C CA . LEU A 1 81 ? 1.246 9.585 6.224 1.00 96.75 81 LEU A CA 1
ATOM 642 C C . LEU A 1 81 ? 2.098 10.749 5.710 1.00 96.75 81 LEU A C 1
ATOM 644 O O . LEU A 1 81 ? 1.574 11.711 5.148 1.00 96.75 81 LEU A O 1
ATOM 648 N N . SER A 1 82 ? 3.417 10.663 5.883 1.00 97.56 82 SER A N 1
ATOM 649 C CA . SER A 1 82 ? 4.320 11.666 5.320 1.00 97.56 82 SER A CA 1
ATOM 650 C C . SER A 1 82 ? 4.495 11.475 3.800 1.00 97.56 82 SER A C 1
ATOM 652 O O . SER A 1 82 ? 4.480 10.334 3.319 1.00 97.56 82 SER A O 1
ATOM 654 N N . PRO A 1 83 ? 4.683 12.556 3.018 1.00 97.06 83 PRO A N 1
ATOM 655 C CA . PRO A 1 83 ? 4.988 12.460 1.587 1.00 97.06 83 PRO A CA 1
ATOM 656 C C . PRO A 1 83 ? 6.234 11.618 1.282 1.00 97.06 83 PRO A C 1
ATOM 658 O O . PRO A 1 83 ? 6.280 10.928 0.263 1.00 97.06 83 PRO A O 1
ATOM 661 N N . GLU A 1 84 ? 7.226 11.622 2.173 1.00 97.44 84 GLU A N 1
ATOM 662 C CA . GLU A 1 84 ? 8.454 10.832 2.050 1.00 97.44 84 GLU A CA 1
ATOM 663 C C . GLU A 1 84 ? 8.145 9.337 2.110 1.00 97.44 84 GLU A C 1
ATOM 665 O O . GLU A 1 84 ? 8.633 8.583 1.270 1.00 97.44 84 GLU A O 1
ATOM 670 N N . ARG A 1 85 ? 7.272 8.906 3.034 1.00 96.06 85 ARG A N 1
ATOM 671 C CA . ARG A 1 85 ? 6.865 7.498 3.131 1.00 96.06 85 ARG A CA 1
ATOM 672 C C . ARG A 1 85 ? 6.135 7.036 1.872 1.00 96.06 85 ARG A C 1
ATOM 674 O O . ARG A 1 85 ? 6.403 5.938 1.388 1.00 96.06 85 ARG A O 1
ATOM 681 N N . ILE A 1 86 ? 5.256 7.874 1.316 1.00 97.62 86 ILE A N 1
ATOM 682 C CA . ILE A 1 86 ? 4.555 7.577 0.055 1.00 97.62 86 ILE A CA 1
ATOM 683 C C . ILE A 1 86 ? 5.540 7.508 -1.115 1.00 97.62 86 ILE A C 1
ATOM 685 O O . ILE A 1 86 ? 5.460 6.603 -1.942 1.00 97.62 86 ILE A O 1
ATOM 689 N N . THR A 1 87 ? 6.491 8.440 -1.171 1.00 96.56 87 THR A N 1
ATOM 690 C CA . THR A 1 87 ? 7.529 8.476 -2.209 1.00 96.56 87 THR A CA 1
ATOM 691 C C . THR A 1 87 ? 8.403 7.229 -2.159 1.00 96.56 87 THR A C 1
ATOM 693 O O . THR A 1 87 ? 8.660 6.626 -3.199 1.00 96.56 87 THR A O 1
ATOM 696 N N . GLN A 1 88 ? 8.814 6.814 -0.959 1.00 96.25 88 GLN A N 1
ATOM 697 C CA . GLN A 1 88 ? 9.602 5.606 -0.752 1.00 96.25 88 GLN A CA 1
ATOM 698 C C . GLN A 1 88 ? 8.834 4.357 -1.199 1.00 96.25 88 GLN A C 1
ATOM 700 O O . GLN A 1 88 ? 9.338 3.608 -2.028 1.00 96.25 88 GLN A O 1
ATOM 705 N N . ALA A 1 89 ? 7.601 4.165 -0.718 1.00 94.88 89 ALA A N 1
ATOM 706 C CA . ALA A 1 89 ? 6.788 3.008 -1.092 1.00 94.88 89 ALA A CA 1
ATOM 707 C C . ALA A 1 89 ? 6.535 2.955 -2.610 1.00 94.88 89 ALA A C 1
ATOM 709 O O . ALA A 1 89 ? 6.627 1.900 -3.229 1.00 94.88 89 ALA A O 1
ATOM 710 N N . ARG A 1 90 ? 6.297 4.110 -3.246 1.00 94.94 90 ARG A N 1
ATOM 711 C CA . ARG A 1 90 ? 6.181 4.216 -4.707 1.00 94.94 90 ARG A CA 1
ATOM 712 C C . ARG A 1 90 ? 7.472 3.811 -5.425 1.00 94.94 90 ARG A C 1
ATOM 714 O O . ARG A 1 90 ? 7.397 3.167 -6.466 1.00 94.94 90 ARG A O 1
ATOM 721 N N . ALA A 1 91 ? 8.635 4.216 -4.919 1.00 94.75 91 ALA A N 1
ATOM 722 C CA . ALA A 1 91 ? 9.919 3.845 -5.510 1.00 94.75 91 ALA A CA 1
ATOM 723 C C . ALA A 1 91 ? 10.172 2.333 -5.400 1.00 94.75 91 ALA A C 1
ATOM 725 O O . ALA A 1 91 ? 10.565 1.718 -6.387 1.00 94.75 91 ALA A O 1
ATOM 726 N N . GLU A 1 92 ? 9.867 1.735 -4.244 1.00 92.69 92 GLU A N 1
ATOM 727 C CA . GLU A 1 92 ? 9.926 0.283 -4.026 1.00 92.69 92 GLU A CA 1
ATOM 728 C C . GLU A 1 92 ? 9.033 -0.463 -5.033 1.00 92.69 92 GLU A C 1
ATOM 730 O O . GLU A 1 92 ? 9.510 -1.359 -5.724 1.00 92.69 92 GLU A O 1
ATOM 735 N N . MET A 1 93 ? 7.781 -0.022 -5.217 1.00 92.50 93 MET A N 1
ATOM 736 C CA . MET A 1 93 ? 6.863 -0.604 -6.210 1.00 92.50 93 MET A CA 1
ATOM 737 C C . MET A 1 93 ? 7.419 -0.556 -7.640 1.00 92.50 93 MET A C 1
ATOM 739 O O . MET A 1 93 ? 7.296 -1.521 -8.389 1.00 92.50 93 MET A O 1
ATOM 743 N N . LEU A 1 94 ? 8.008 0.572 -8.049 1.00 93.25 94 LEU A N 1
ATOM 744 C CA . LEU A 1 94 ? 8.566 0.711 -9.397 1.00 93.25 94 LEU A CA 1
ATOM 745 C C . LEU A 1 94 ? 9.791 -0.187 -9.598 1.00 93.25 94 LEU A C 1
ATOM 747 O O . LEU A 1 94 ? 9.919 -0.785 -10.664 1.00 93.25 94 LEU A O 1
ATOM 751 N N . GLY A 1 95 ? 10.639 -0.327 -8.574 1.00 92.38 95 GLY A N 1
ATOM 752 C CA . GLY A 1 95 ? 11.770 -1.256 -8.602 1.00 92.38 95 GLY A CA 1
ATOM 753 C C . GLY A 1 95 ? 11.332 -2.720 -8.698 1.00 92.38 95 GLY A C 1
ATOM 754 O O . GLY A 1 95 ? 11.916 -3.490 -9.456 1.00 92.38 95 GLY A O 1
ATOM 755 N N . GLU A 1 96 ? 10.261 -3.104 -7.997 1.00 89.94 96 GLU A N 1
ATOM 756 C CA . GLU A 1 96 ? 9.678 -4.452 -8.085 1.00 89.94 96 GLU A CA 1
ATOM 757 C C . GLU A 1 96 ? 9.140 -4.756 -9.491 1.00 89.94 96 GLU A C 1
ATOM 759 O O . GLU A 1 96 ? 9.375 -5.842 -10.029 1.00 89.94 96 GLU A O 1
ATOM 764 N N . VAL A 1 97 ? 8.463 -3.789 -10.119 1.00 89.62 97 VAL A N 1
ATOM 765 C CA . VAL A 1 97 ? 7.967 -3.917 -11.499 1.00 89.62 97 VAL A CA 1
ATOM 766 C C . VAL A 1 97 ?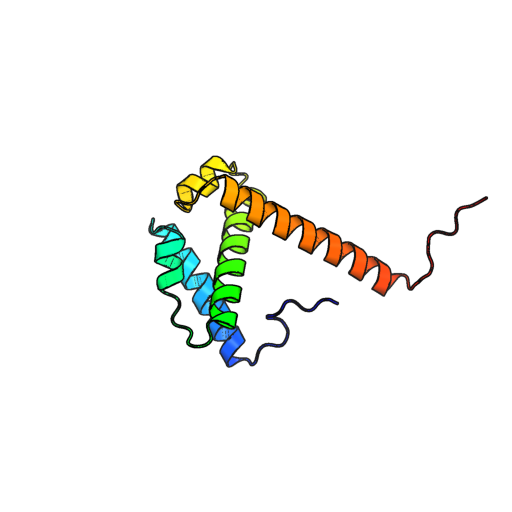 9.121 -4.007 -12.498 1.00 89.62 97 VAL A C 1
ATOM 768 O O . VAL A 1 97 ? 9.082 -4.850 -13.394 1.00 89.62 97 VAL A O 1
ATOM 771 N N . GLU A 1 98 ? 10.154 -3.175 -12.345 1.00 91.38 98 GLU A N 1
ATOM 772 C CA . GLU A 1 98 ? 11.356 -3.216 -13.185 1.00 91.38 98 GLU A CA 1
ATOM 773 C C . GLU A 1 98 ? 12.029 -4.591 -13.118 1.00 91.38 98 GLU A C 1
ATOM 775 O O . GLU A 1 98 ? 12.262 -5.221 -14.153 1.00 91.38 98 GLU A O 1
ATOM 780 N N . GLN A 1 99 ? 12.273 -5.093 -11.907 1.00 89.69 99 GLN A N 1
ATOM 781 C CA . GLN A 1 99 ? 12.895 -6.397 -11.705 1.00 89.69 99 GLN A CA 1
ATOM 782 C C . GLN A 1 99 ? 12.041 -7.525 -12.298 1.00 89.69 99 GLN A C 1
ATOM 784 O O . GLN A 1 99 ? 12.558 -8.390 -13.006 1.00 89.69 99 GLN A O 1
ATOM 789 N N . SER A 1 100 ? 10.723 -7.474 -12.085 1.00 88.19 100 SER A N 1
ATOM 790 C CA . SER A 1 100 ? 9.784 -8.457 -12.637 1.00 88.19 100 SER A CA 1
ATOM 791 C C . SER A 1 100 ? 9.794 -8.466 -14.168 1.00 88.19 100 SER A C 1
ATOM 793 O O . SER A 1 100 ? 9.772 -9.535 -14.779 1.00 88.19 100 SER A O 1
ATOM 795 N N . ALA A 1 101 ? 9.879 -7.293 -14.805 1.00 87.94 101 ALA A N 1
ATOM 796 C CA . ALA A 1 101 ? 9.968 -7.178 -16.259 1.00 87.94 101 ALA A CA 1
ATOM 797 C C . ALA A 1 101 ? 11.284 -7.759 -16.806 1.00 87.94 101 ALA A C 1
ATOM 799 O O . ALA A 1 101 ? 11.272 -8.487 -17.802 1.00 87.94 101 ALA A O 1
ATOM 800 N N . ILE A 1 102 ? 12.411 -7.489 -16.136 1.00 88.62 102 ILE A N 1
ATOM 801 C CA . ILE A 1 102 ? 13.723 -8.056 -16.484 1.00 88.62 102 ILE A CA 1
ATOM 802 C C . ILE A 1 102 ? 13.694 -9.586 -16.387 1.00 88.62 102 ILE A C 1
ATOM 804 O O . ILE A 1 102 ? 14.191 -10.277 -17.280 1.00 88.62 102 ILE A O 1
ATOM 808 N N . ASP A 1 103 ? 13.120 -10.122 -15.313 1.00 87.69 103 ASP A N 1
ATOM 809 C CA . ASP A 1 103 ? 13.069 -11.564 -15.080 1.00 87.69 103 ASP A CA 1
ATOM 810 C C . ASP A 1 103 ? 12.144 -12.274 -16.072 1.00 87.69 103 ASP A C 1
ATOM 812 O O . ASP A 1 103 ? 12.500 -13.339 -16.579 1.00 87.69 103 ASP A O 1
ATOM 816 N N . ALA A 1 104 ? 10.999 -11.670 -16.403 1.00 87.44 104 ALA A N 1
ATOM 817 C CA . ALA A 1 104 ? 10.098 -12.178 -17.434 1.00 87.44 104 ALA A CA 1
ATOM 818 C C . ALA A 1 104 ? 10.780 -12.218 -18.811 1.00 87.44 104 ALA A C 1
ATOM 820 O O . ALA A 1 104 ? 10.723 -13.239 -19.493 1.00 87.44 104 ALA A O 1
ATOM 821 N N . TYR A 1 105 ? 11.495 -11.151 -19.188 1.00 87.75 105 TYR A N 1
ATOM 822 C CA . TYR A 1 105 ? 12.243 -11.101 -20.446 1.00 87.75 105 TYR A CA 1
ATOM 823 C C . TYR A 1 105 ? 13.299 -12.214 -20.532 1.00 87.75 105 TYR A C 1
ATOM 825 O O . TYR A 1 105 ? 13.358 -12.940 -21.525 1.00 87.75 105 TYR A O 1
ATOM 833 N N . LYS A 1 106 ? 14.100 -12.398 -19.472 1.00 87.44 106 LYS A N 1
ATOM 834 C CA . LYS A 1 106 ? 15.119 -13.463 -19.397 1.00 87.44 106 LYS A CA 1
ATOM 835 C C . LYS A 1 106 ? 14.515 -14.866 -19.467 1.00 87.44 106 LYS A C 1
ATOM 837 O O . LYS A 1 106 ? 15.126 -15.753 -20.058 1.00 87.44 106 LYS A O 1
ATOM 842 N N . ALA A 1 107 ? 13.359 -15.079 -18.838 1.00 85.94 107 ALA A N 1
ATOM 843 C CA . ALA A 1 107 ? 12.676 -16.369 -18.851 1.00 85.94 107 ALA A CA 1
ATOM 844 C C . ALA A 1 107 ? 12.151 -16.729 -20.250 1.00 85.94 107 ALA A C 1
ATOM 846 O O . ALA A 1 107 ? 12.239 -17.888 -20.644 1.00 85.94 107 ALA A O 1
ATOM 847 N N . ASP A 1 108 ? 11.651 -15.740 -20.994 1.00 83.31 108 ASP A N 1
ATOM 848 C CA . ASP A 1 108 ? 11.084 -15.928 -22.334 1.00 83.31 108 ASP A CA 1
ATOM 849 C C . ASP A 1 108 ? 12.165 -16.065 -23.426 1.00 83.31 108 ASP A C 1
ATOM 851 O O . ASP A 1 108 ? 12.009 -16.834 -24.369 1.00 83.31 108 ASP A O 1
ATOM 855 N N . HIS A 1 109 ? 13.303 -15.372 -23.276 1.00 78.75 109 HIS A N 1
ATOM 856 C CA . HIS A 1 109 ? 14.340 -15.296 -24.318 1.00 78.75 109 HIS A CA 1
ATOM 857 C C . HIS A 1 109 ? 15.594 -16.143 -24.036 1.00 78.75 109 HIS A C 1
ATOM 859 O O . HIS A 1 109 ? 16.501 -16.201 -24.866 1.00 78.75 109 HIS A O 1
ATOM 865 N N . GLY A 1 110 ? 15.670 -16.816 -22.881 1.00 62.72 110 GLY A N 1
ATOM 866 C CA . GLY A 1 110 ? 16.887 -17.503 -22.440 1.00 62.72 110 GLY A CA 1
ATOM 867 C C . GLY A 1 110 ? 18.077 -16.542 -22.273 1.00 62.72 110 GLY A C 1
ATOM 868 O O . GLY A 1 110 ? 17.996 -15.346 -22.543 1.00 62.72 110 GLY A O 1
ATOM 869 N N . GLN A 1 111 ? 19.229 -17.041 -21.819 1.00 57.19 111 GLN A N 1
ATOM 870 C CA . GLN A 1 111 ? 20.474 -16.256 -21.764 1.00 57.19 111 GLN A CA 1
ATOM 871 C C . GLN A 1 111 ? 21.075 -15.999 -23.166 1.00 57.19 111 GLN A C 1
ATOM 873 O O . GLN A 1 111 ? 22.276 -16.149 -23.361 1.00 57.19 111 GLN A O 1
ATOM 878 N N . GLU A 1 112 ? 20.289 -15.610 -24.167 1.00 53.41 112 GLU A N 1
ATOM 879 C CA . GLU A 1 112 ? 20.840 -15.002 -25.377 1.00 53.41 112 GLU A CA 1
ATOM 880 C C . GLU A 1 112 ? 20.752 -13.482 -25.224 1.00 53.41 112 GLU A C 1
ATOM 882 O O . GLU A 1 112 ? 19.748 -12.838 -25.519 1.00 53.41 112 GLU A O 1
ATOM 887 N N . GLY A 1 113 ? 21.833 -12.899 -24.693 1.00 59.56 113 GLY A N 1
ATOM 888 C CA . GLY A 1 113 ? 22.032 -11.452 -24.719 1.00 59.56 113 GLY A CA 1
ATOM 889 C C . GLY A 1 113 ? 21.967 -10.911 -26.155 1.00 59.56 113 GLY A C 1
ATOM 890 O O . GLY A 1 113 ? 22.134 -11.675 -27.110 1.00 59.56 113 GLY A O 1
ATOM 891 N N . PRO A 1 114 ? 21.738 -9.598 -26.338 1.00 55.19 114 PRO A N 1
ATOM 892 C CA . PRO A 1 114 ? 21.599 -9.021 -27.666 1.00 55.19 114 PRO A CA 1
ATOM 893 C C . PRO A 1 114 ? 22.859 -9.328 -28.482 1.00 55.19 114 PRO A C 1
ATOM 895 O O . PRO A 1 114 ? 23.954 -8.881 -28.136 1.00 55.19 114 PRO A O 1
ATOM 898 N N . LYS A 1 115 ? 22.712 -10.094 -29.571 1.00 54.66 115 LYS A N 1
ATOM 899 C CA . LYS A 1 115 ? 23.736 -10.188 -30.614 1.00 54.66 115 LYS A CA 1
ATOM 900 C C . LYS A 1 115 ? 23.810 -8.810 -31.263 1.00 54.66 115 LYS A C 1
ATOM 902 O O . LYS A 1 115 ? 23.065 -8.502 -32.187 1.00 54.66 115 LYS A O 1
ATOM 907 N N . GLY A 1 116 ? 24.652 -7.950 -30.694 1.00 50.97 116 GLY A N 1
ATOM 908 C CA . GLY A 1 116 ? 25.054 -6.709 -31.328 1.00 50.97 116 GLY A CA 1
ATOM 909 C C . GLY A 1 116 ? 25.644 -7.063 -32.685 1.00 50.97 116 GLY A C 1
ATOM 910 O O . GLY A 1 116 ? 26.612 -7.818 -32.757 1.00 50.97 116 GLY A O 1
ATOM 911 N N . ASN A 1 117 ? 25.021 -6.565 -33.748 1.00 52.72 117 ASN A N 1
ATOM 912 C CA . ASN A 1 117 ? 25.608 -6.605 -35.076 1.00 52.72 117 ASN A CA 1
ATOM 913 C C . ASN A 1 117 ? 26.845 -5.700 -35.041 1.00 52.72 117 ASN A C 1
ATOM 915 O O . ASN A 1 117 ? 26.710 -4.474 -35.035 1.00 52.72 117 ASN A O 1
ATOM 919 N N . ALA A 1 118 ? 28.015 -6.326 -34.918 1.00 49.16 118 ALA A N 1
ATOM 920 C CA . ALA A 1 118 ? 29.314 -5.720 -35.182 1.00 49.16 118 ALA A CA 1
ATOM 921 C C . ALA A 1 118 ? 29.603 -5.741 -36.686 1.00 49.16 118 ALA A C 1
ATOM 923 O O . ALA A 1 118 ? 29.191 -6.726 -37.345 1.00 49.16 118 ALA A O 1
#

Organism: NCBI:txid412755

Foldseek 3Di:
DPPLPLNPDDPVLVVLLVVLLVQLVVVLVVVDASVRSLVVRDDPPPVSSVSSSLVSLLVLCCCVCVVVVDDLVRSCVSNVHDSVVSVVSVVVVVVVVVVVVVVVVCVVPPPPDDPPPD

Nearest PDB structures (foldseek):
  7qh5-assembly2_B  TM=7.339E-01  e=2.351E+00  Streptomyces tsukubensis NRRL18488
  7qh5-assembly1_A  TM=7.325E-01  e=5.571E+00  Streptomyces tsukubensis NRRL18488
  7b9v-assembly1_O  TM=3.910E-01  e=6.206E+00  Saccharomyces cerevisiae

Radius of gyration: 17.41 Å; Cα contacts (8 Å, |Δi|>4): 81; chains: 1; bounding box: 43×37×50 Å

Sequence (118 aa):
MGNAWYDDLPKEQEKLYDESVRRIKSAVEKSMSFEQAASLVDVEDEHLKAAIVNDALKVLIAEMHFAHKKTVEEVARALKLSPERITQARAEMLGEVEQSAIDAYKADHGQEGPKGNA